Protein AF-A0A7S0MED7-F1 (afdb_monomer_lite)

Secondary structure (DSSP, 8-state):
--PPPPPHHHHHHHHHTT---SHHHHHHHHHHHHHHHHTT-HHHHHHHHHHHHHHHHHHHHH--SHHHHHHHHHHHHHHHHHHHHH-TT-HHHHHHHHHHHHHHHHHSPP-

Sequence (111 aa):
GGGRVLTYGEALQEASAGRIDDPTVLAAFKAEVSDAERLDDGPRRIGAMVNLAALLLDLGNRSPTPDLWNARYNECIRISEDVLAISPDNNEAVSNRDAARRNIGLRAPAG

Foldseek 3Di:
DDDDQDAQVVLVVCVVVVNLPPVSSLVNLVVQLVVCVVVVPVVSNLVSLLVSLVSLLSQLVVDPDPVSNLVSLVSSLVSLVVSCVVVVPPPSSVVSNVSSVVVNVVPDDPD

Structure (mmCIF, N/CA/C/O backbone):
data_AF-A0A7S0MED7-F1
#
_entry.id   AF-A0A7S0MED7-F1
#
loop_
_atom_site.group_PDB
_atom_site.id
_atom_site.type_symbol
_atom_site.label_atom_id
_atom_site.label_alt_id
_atom_site.label_comp_id
_atom_site.label_asym_id
_atom_site.label_entity_id
_atom_site.label_seq_id
_atom_site.pdbx_PDB_ins_code
_atom_site.Cartn_x
_atom_site.Cartn_y
_atom_site.Cartn_z
_atom_site.occupancy
_atom_site.B_iso_or_equiv
_atom_site.auth_seq_id
_atom_site.auth_comp_id
_atom_site.auth_asym_id
_atom_site.auth_atom_id
_atom_site.pdbx_PDB_model_num
ATOM 1 N N . GLY A 1 1 ? 1.683 28.965 3.981 1.00 39.28 1 GLY A N 1
ATOM 2 C CA . GLY A 1 1 ? 2.989 28.310 4.171 1.00 39.28 1 GLY A CA 1
ATOM 3 C C . GLY A 1 1 ? 2.971 27.034 3.372 1.00 39.28 1 GLY A C 1
ATOM 4 O O . GLY A 1 1 ? 2.087 26.227 3.612 1.00 39.28 1 GLY A O 1
ATOM 5 N N . GLY A 1 2 ? 3.834 26.909 2.364 1.00 49.31 2 GLY A N 1
ATOM 6 C CA . GLY A 1 2 ? 3.898 25.700 1.543 1.00 49.31 2 GLY A CA 1
ATOM 7 C C . GLY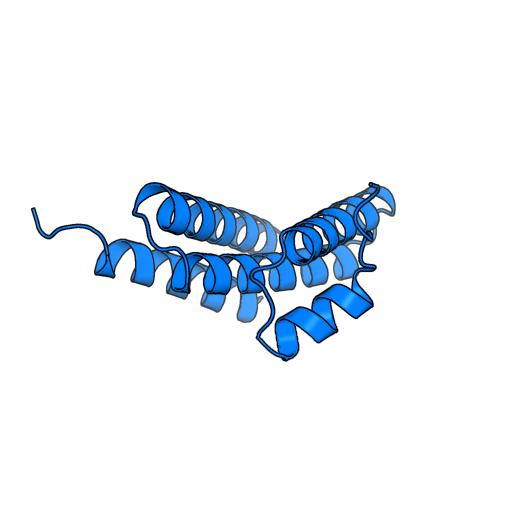 A 1 2 ? 4.479 24.560 2.369 1.00 49.31 2 GLY A C 1
ATOM 8 O O . GLY A 1 2 ? 5.615 24.665 2.823 1.00 49.31 2 GLY A O 1
ATOM 9 N N . GLY A 1 3 ? 3.686 23.518 2.618 1.00 68.56 3 GLY A N 1
ATOM 10 C CA . GLY A 1 3 ? 4.190 22.291 3.227 1.00 68.56 3 GLY A CA 1
ATOM 11 C C . GLY A 1 3 ? 5.260 21.674 2.329 1.00 68.56 3 GLY A C 1
ATOM 12 O O . GLY A 1 3 ? 5.142 21.715 1.104 1.00 68.56 3 GLY A O 1
ATOM 13 N N . ARG A 1 4 ? 6.324 21.142 2.935 1.00 82.88 4 ARG A N 1
ATOM 14 C CA . ARG A 1 4 ? 7.363 20.398 2.219 1.00 82.88 4 ARG A CA 1
ATOM 15 C C . ARG A 1 4 ? 6.712 19.214 1.500 1.00 82.88 4 ARG A C 1
ATOM 17 O O . ARG A 1 4 ? 6.006 18.436 2.128 1.00 82.88 4 ARG A O 1
ATOM 24 N N . VAL A 1 5 ? 6.966 19.076 0.203 1.00 88.12 5 VAL A N 1
ATOM 25 C CA . VAL A 1 5 ? 6.604 17.873 -0.557 1.00 88.12 5 VAL A CA 1
ATOM 26 C C . VAL A 1 5 ? 7.749 16.877 -0.416 1.00 88.12 5 VAL A C 1
ATOM 28 O O . VAL A 1 5 ? 8.899 17.243 -0.658 1.00 88.12 5 VAL A O 1
ATOM 31 N N . LEU A 1 6 ? 7.445 15.650 0.005 1.00 94.38 6 LEU A N 1
ATOM 32 C CA . LEU A 1 6 ? 8.428 14.572 0.078 1.00 94.38 6 LEU A CA 1
ATOM 33 C C . LEU A 1 6 ? 8.607 13.924 -1.294 1.00 94.38 6 LEU A C 1
ATOM 35 O O . LEU A 1 6 ? 7.639 13.688 -2.018 1.00 94.38 6 LEU A O 1
ATOM 39 N N . THR A 1 7 ? 9.847 13.591 -1.626 1.00 96.69 7 THR A N 1
ATOM 40 C CA . THR A 1 7 ? 10.134 12.613 -2.676 1.00 96.69 7 THR A CA 1
ATOM 41 C C . THR A 1 7 ? 9.726 11.213 -2.217 1.00 96.69 7 THR A C 1
ATOM 43 O O . THR A 1 7 ? 9.602 10.944 -1.019 1.00 96.69 7 THR A O 1
ATOM 46 N N . TYR A 1 8 ? 9.568 10.283 -3.161 1.00 97.06 8 TYR A N 1
ATOM 47 C CA . TYR A 1 8 ? 9.241 8.897 -2.822 1.00 97.06 8 TYR A CA 1
ATOM 48 C C . TYR A 1 8 ? 10.295 8.242 -1.912 1.00 97.06 8 TYR A C 1
ATOM 50 O O . TYR A 1 8 ? 9.951 7.571 -0.942 1.00 97.06 8 TYR A O 1
ATOM 58 N N . GLY A 1 9 ? 11.582 8.499 -2.165 1.00 97.38 9 GLY A N 1
ATOM 59 C CA . GLY A 1 9 ? 12.674 7.977 -1.339 1.00 97.38 9 GLY A CA 1
ATOM 60 C C . GLY A 1 9 ? 12.647 8.490 0.105 1.00 97.38 9 GLY A C 1
ATOM 61 O O . GLY A 1 9 ? 12.868 7.717 1.034 1.00 97.38 9 GLY A O 1
ATOM 62 N N . GLU A 1 10 ? 12.329 9.768 0.316 1.00 97.38 10 GLU A N 1
ATOM 63 C CA . GLU A 1 10 ? 12.167 10.324 1.667 1.00 97.38 10 GLU A CA 1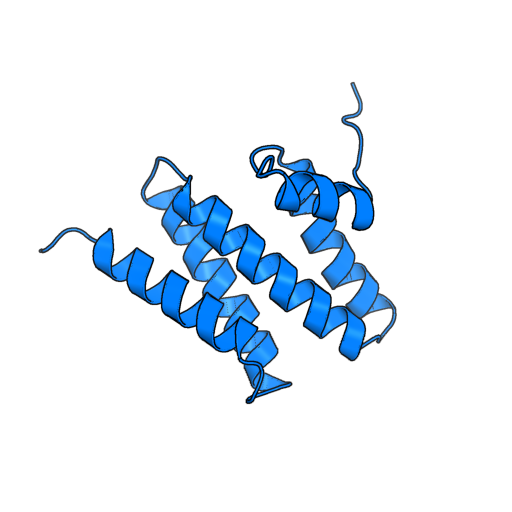
ATOM 64 C C . GLU A 1 10 ? 10.938 9.738 2.363 1.00 97.38 10 GLU A C 1
ATOM 66 O O . GLU A 1 10 ? 11.008 9.358 3.528 1.00 97.38 10 GLU A O 1
ATOM 71 N N . ALA A 1 11 ? 9.828 9.592 1.638 1.00 97.62 11 ALA A N 1
ATOM 72 C CA . ALA A 1 11 ? 8.623 8.977 2.177 1.00 97.62 11 ALA A CA 1
ATOM 73 C C . ALA A 1 11 ? 8.854 7.513 2.595 1.00 97.62 11 ALA A C 1
ATOM 75 O O . ALA A 1 11 ? 8.336 7.089 3.626 1.00 97.62 11 ALA A O 1
ATOM 76 N N . LEU A 1 12 ? 9.666 6.750 1.852 1.00 97.44 12 LEU A N 1
ATOM 77 C CA . LEU A 1 12 ? 10.086 5.400 2.249 1.00 97.44 12 LEU A CA 1
ATOM 78 C C . LEU A 1 12 ? 10.887 5.408 3.558 1.00 97.44 12 LEU A C 1
ATOM 80 O O . LEU A 1 12 ? 10.662 4.555 4.417 1.00 97.44 12 LEU A O 1
ATOM 84 N N . GLN A 1 13 ? 11.794 6.373 3.740 1.00 97.31 13 GLN A N 1
ATOM 85 C CA . GLN A 1 13 ? 12.559 6.506 4.984 1.00 97.31 13 GLN A CA 1
ATOM 86 C C . GLN A 1 13 ? 11.643 6.822 6.169 1.00 97.31 13 GLN A C 1
ATOM 88 O O . GLN A 1 13 ? 11.737 6.163 7.206 1.00 97.31 13 GLN A O 1
ATOM 93 N N . GLU A 1 14 ? 10.720 7.767 6.004 1.00 97.00 14 GLU A N 1
ATOM 94 C CA . GLU A 1 14 ? 9.722 8.105 7.021 1.00 97.00 14 GLU A CA 1
ATOM 95 C C . GLU A 1 14 ? 8.857 6.891 7.383 1.00 97.00 14 GLU A C 1
ATOM 97 O O . GLU A 1 14 ? 8.718 6.554 8.563 1.00 97.00 14 GLU A O 1
ATOM 102 N N . ALA A 1 15 ? 8.366 6.163 6.377 1.00 95.88 15 ALA A N 1
ATOM 103 C CA . ALA A 1 15 ? 7.571 4.959 6.581 1.00 95.88 15 ALA A CA 1
ATOM 104 C C . ALA A 1 15 ? 8.347 3.853 7.310 1.00 95.88 15 ALA A C 1
ATOM 106 O O . ALA A 1 15 ? 7.841 3.301 8.287 1.00 95.88 15 ALA A O 1
ATOM 107 N N . SER A 1 16 ? 9.599 3.588 6.920 1.00 94.69 16 SER A N 1
ATOM 108 C CA . SER A 1 16 ? 10.456 2.592 7.586 1.00 94.69 16 SER A CA 1
ATOM 109 C C . SER A 1 16 ? 10.760 2.935 9.046 1.00 94.69 16 SER A C 1
ATOM 111 O O . SER A 1 16 ? 10.954 2.048 9.874 1.00 94.69 16 SER A O 1
ATOM 113 N N . ALA A 1 17 ? 10.756 4.225 9.382 1.00 95.81 17 ALA A N 1
ATOM 114 C CA . ALA A 1 17 ? 10.930 4.700 10.744 1.00 95.81 17 ALA A CA 1
ATOM 115 C C . ALA A 1 17 ? 9.603 4.781 11.520 1.00 95.81 17 ALA A C 1
ATOM 117 O O . ALA A 1 17 ? 9.563 5.302 12.636 1.00 95.81 17 ALA A O 1
ATOM 118 N N . GLY A 1 18 ? 8.509 4.298 10.927 1.00 94.31 18 GLY A N 1
ATOM 119 C CA . GLY A 1 18 ? 7.178 4.302 11.510 1.00 94.31 18 GLY A CA 1
ATOM 120 C C . GLY A 1 18 ? 6.522 5.682 11.567 1.00 94.31 18 GLY A C 1
ATOM 121 O O . GLY A 1 18 ? 5.509 5.814 12.250 1.00 94.31 18 GLY A O 1
ATOM 122 N N . ARG A 1 19 ? 7.046 6.699 10.876 1.00 95.19 19 ARG A N 1
ATOM 123 C CA . ARG A 1 19 ? 6.517 8.072 10.843 1.00 95.19 19 ARG A CA 1
ATOM 124 C C . ARG A 1 19 ? 5.588 8.266 9.644 1.00 95.19 19 ARG A C 1
ATOM 126 O O . ARG A 1 19 ? 5.875 9.011 8.720 1.00 95.19 19 ARG A O 1
ATOM 133 N N . ILE A 1 20 ? 4.465 7.556 9.655 1.00 95.19 20 ILE A N 1
ATOM 134 C CA . ILE A 1 20 ? 3.511 7.535 8.531 1.00 95.19 20 ILE A CA 1
ATOM 135 C C . ILE A 1 20 ? 2.348 8.519 8.686 1.00 95.19 20 ILE A C 1
ATOM 137 O O . ILE A 1 20 ? 1.568 8.684 7.755 1.00 95.19 20 ILE A O 1
ATOM 141 N N . ASP A 1 21 ? 2.214 9.157 9.849 1.00 92.25 21 ASP A N 1
ATOM 142 C CA . ASP A 1 21 ? 1.063 10.011 10.172 1.00 92.25 21 ASP A CA 1
ATOM 143 C C . ASP A 1 21 ? 1.090 11.360 9.426 1.00 92.25 21 ASP A C 1
ATOM 145 O O . ASP A 1 21 ? 0.070 12.045 9.338 1.00 92.25 21 ASP A O 1
ATOM 149 N N . ASP A 1 22 ? 2.239 11.730 8.848 1.00 92.50 22 ASP A N 1
ATOM 150 C CA . ASP A 1 22 ? 2.350 12.890 7.968 1.00 92.50 22 ASP A CA 1
ATOM 151 C C . ASP A 1 22 ? 1.641 12.604 6.623 1.00 92.50 22 ASP A C 1
ATOM 153 O O . ASP A 1 22 ? 2.032 11.686 5.890 1.00 92.50 22 ASP A O 1
ATOM 157 N N . PRO A 1 23 ? 0.614 13.391 6.239 1.00 92.69 23 PRO A N 1
ATOM 158 C CA . PRO A 1 23 ? -0.117 13.179 4.991 1.00 92.69 23 PRO A CA 1
ATOM 159 C C . PRO A 1 23 ? 0.760 13.286 3.733 1.00 92.69 23 PRO A C 1
ATOM 161 O O . PRO A 1 23 ? 0.389 12.746 2.687 1.00 92.69 23 PRO A O 1
ATOM 164 N N . THR A 1 24 ? 1.920 13.945 3.812 1.00 95.50 24 THR A N 1
ATOM 165 C CA . THR A 1 24 ? 2.873 14.045 2.699 1.00 95.50 24 THR A CA 1
ATOM 166 C C . THR A 1 24 ? 3.528 12.703 2.367 1.00 95.50 24 THR A C 1
ATOM 168 O O . THR A 1 24 ? 3.849 12.473 1.202 1.00 95.50 24 THR A O 1
ATOM 171 N N . VAL A 1 25 ? 3.632 11.776 3.331 1.00 96.94 25 VAL A N 1
ATOM 172 C CA . VAL A 1 25 ? 4.127 10.408 3.099 1.00 96.94 25 VAL A CA 1
ATOM 173 C C . VAL A 1 25 ? 3.162 9.657 2.187 1.00 96.94 25 VAL A C 1
ATOM 175 O O . VAL A 1 25 ? 3.560 9.153 1.138 1.00 96.94 25 VAL A O 1
ATOM 178 N N . LEU A 1 26 ? 1.865 9.651 2.515 1.00 97.00 26 LEU A N 1
ATOM 179 C CA . LEU A 1 26 ? 0.851 9.028 1.658 1.00 97.00 26 LEU A CA 1
ATOM 180 C C . LEU A 1 26 ? 0.795 9.682 0.273 1.00 97.00 26 LEU A C 1
ATOM 182 O O . LEU A 1 26 ? 0.668 8.982 -0.733 1.00 97.00 26 LEU A O 1
ATOM 186 N N . ALA A 1 27 ? 0.889 11.012 0.215 1.00 97.19 27 ALA A N 1
ATOM 187 C CA . ALA A 1 27 ? 0.886 11.741 -1.048 1.00 97.19 27 ALA A CA 1
ATOM 188 C C . ALA A 1 27 ? 2.063 11.330 -1.948 1.00 97.19 27 ALA A C 1
ATOM 190 O O . ALA A 1 27 ? 1.858 11.094 -3.136 1.00 97.19 27 ALA A O 1
ATOM 191 N N . ALA A 1 28 ? 3.264 11.170 -1.386 1.00 98.06 28 ALA A N 1
ATOM 192 C CA . ALA A 1 28 ? 4.447 10.753 -2.130 1.00 98.06 28 ALA A CA 1
ATOM 193 C C . ALA A 1 28 ? 4.325 9.325 -2.692 1.00 98.06 28 ALA A C 1
ATOM 195 O O . ALA A 1 28 ? 4.693 9.091 -3.840 1.00 98.06 28 ALA A O 1
ATOM 196 N N . PHE A 1 29 ? 3.747 8.378 -1.942 1.00 98.44 29 PHE A N 1
ATOM 197 C CA . PHE A 1 29 ? 3.494 7.024 -2.458 1.00 98.44 29 PHE A CA 1
ATOM 198 C C . PHE A 1 29 ? 2.468 7.027 -3.603 1.00 98.44 29 PHE A C 1
ATOM 200 O O . PHE A 1 29 ? 2.648 6.331 -4.599 1.00 98.44 29 PHE A O 1
ATOM 207 N N . LYS A 1 30 ? 1.401 7.833 -3.498 1.00 98.19 30 LYS A N 1
ATOM 208 C CA . LYS A 1 30 ? 0.412 7.984 -4.582 1.00 98.19 30 LYS A CA 1
ATOM 209 C C . LYS A 1 30 ? 1.010 8.649 -5.825 1.00 98.19 30 LYS A C 1
ATOM 211 O O . LYS A 1 30 ? 0.675 8.263 -6.948 1.00 98.19 30 LYS A O 1
ATOM 216 N N . ALA A 1 31 ? 1.895 9.625 -5.628 1.00 97.88 31 ALA A N 1
ATOM 217 C CA . ALA A 1 31 ? 2.614 10.280 -6.713 1.00 97.88 31 ALA A CA 1
ATOM 218 C C . ALA A 1 31 ? 3.528 9.292 -7.447 1.00 97.88 31 ALA A C 1
ATOM 220 O O . ALA A 1 31 ? 3.484 9.241 -8.669 1.00 97.88 31 ALA A O 1
ATOM 221 N N . GLU A 1 32 ? 4.257 8.441 -6.720 1.00 98.25 32 GLU A N 1
ATOM 222 C CA . GLU A 1 32 ? 5.132 7.429 -7.321 1.00 98.25 32 GLU A CA 1
ATOM 223 C C . GLU A 1 32 ? 4.368 6.445 -8.219 1.00 98.25 32 GLU A C 1
ATOM 225 O O . GLU A 1 32 ? 4.805 6.170 -9.335 1.00 98.25 32 GLU A O 1
ATOM 230 N N . VAL A 1 33 ? 3.202 5.952 -7.778 1.00 98.19 33 VAL A N 1
ATOM 231 C CA . VAL A 1 33 ? 2.342 5.096 -8.619 1.00 98.19 33 VAL A CA 1
ATOM 232 C C . VAL A 1 33 ? 1.935 5.826 -9.902 1.00 98.19 33 VAL A C 1
ATOM 234 O O . VAL A 1 33 ? 2.017 5.255 -10.989 1.00 98.19 33 VAL A O 1
ATOM 237 N N . SER A 1 34 ? 1.535 7.094 -9.779 1.00 97.81 34 SER A N 1
ATOM 238 C CA . SER A 1 34 ? 1.103 7.917 -10.917 1.00 97.81 34 SER A CA 1
ATOM 239 C C . SER A 1 34 ? 2.249 8.206 -11.889 1.00 97.81 34 SER A C 1
ATOM 241 O O . SER A 1 34 ? 2.058 8.171 -13.102 1.00 97.81 34 SER A O 1
ATOM 243 N N . ASP A 1 35 ? 3.449 8.477 -11.375 1.00 97.75 35 ASP A N 1
ATOM 244 C CA . ASP A 1 35 ? 4.631 8.717 -12.196 1.00 97.75 35 ASP A CA 1
ATOM 245 C C . ASP A 1 35 ? 5.088 7.451 -12.917 1.00 97.75 35 ASP A C 1
ATOM 247 O O . ASP A 1 35 ? 5.386 7.513 -14.108 1.00 97.75 35 ASP A O 1
ATOM 251 N N . ALA A 1 36 ? 5.101 6.303 -12.237 1.00 97.12 36 ALA A N 1
ATOM 252 C CA . ALA A 1 36 ? 5.425 5.026 -12.863 1.00 97.12 36 ALA A CA 1
ATOM 253 C C . ALA A 1 36 ? 4.419 4.661 -13.969 1.00 97.12 36 ALA A C 1
ATOM 255 O O . ALA A 1 36 ? 4.820 4.199 -15.033 1.00 97.12 36 ALA A O 1
ATOM 256 N N . GLU A 1 37 ? 3.128 4.937 -13.759 1.00 96.38 37 GLU A N 1
ATOM 257 C CA . GLU A 1 37 ? 2.088 4.772 -14.780 1.00 96.38 37 GLU A CA 1
ATOM 258 C C . GLU A 1 37 ? 2.285 5.717 -15.971 1.00 96.38 37 GLU A C 1
ATOM 260 O O . GLU A 1 37 ? 2.253 5.281 -17.118 1.00 96.38 37 GLU A O 1
ATOM 265 N N . ARG A 1 38 ? 2.564 7.000 -15.720 1.00 97.50 38 ARG A N 1
ATOM 266 C CA . ARG A 1 38 ? 2.826 7.992 -16.776 1.00 97.50 38 ARG A CA 1
ATOM 267 C C . ARG A 1 38 ? 4.056 7.641 -17.617 1.00 97.50 38 ARG A C 1
ATOM 269 O O . ARG A 1 38 ? 4.127 8.018 -18.785 1.00 97.50 38 ARG A O 1
ATOM 276 N N . LEU A 1 39 ? 5.042 6.990 -17.007 1.00 96.88 39 LEU A N 1
ATOM 277 C CA . LEU A 1 39 ? 6.267 6.542 -17.663 1.00 96.88 39 LEU A CA 1
ATOM 278 C C . LEU A 1 39 ? 6.126 5.166 -18.334 1.00 96.88 39 LEU A C 1
ATOM 280 O O . LEU A 1 39 ? 7.093 4.721 -18.946 1.00 96.88 39 LEU A O 1
ATOM 284 N N . ASP A 1 40 ? 4.958 4.520 -18.232 1.00 96.38 40 ASP A N 1
ATOM 285 C CA . ASP A 1 40 ? 4.702 3.151 -18.705 1.00 96.38 40 ASP A CA 1
ATOM 286 C C . ASP A 1 40 ? 5.709 2.121 -18.149 1.00 96.38 40 ASP A C 1
ATOM 288 O O . ASP A 1 40 ? 6.100 1.151 -18.796 1.00 96.38 40 ASP A O 1
ATOM 292 N N . ASP A 1 41 ? 6.161 2.341 -16.910 1.00 97.25 41 ASP A N 1
ATOM 293 C CA . ASP A 1 41 ? 7.113 1.473 -16.220 1.00 97.25 41 ASP A CA 1
ATOM 294 C C . ASP A 1 41 ? 6.354 0.467 -15.346 1.00 97.25 41 ASP A C 1
ATOM 296 O O . ASP A 1 41 ? 6.107 0.684 -14.155 1.00 97.25 41 ASP A O 1
ATOM 300 N N . GLY A 1 42 ? 5.939 -0.640 -15.968 1.00 96.44 42 GLY A N 1
ATOM 301 C CA . GLY A 1 42 ? 5.150 -1.697 -15.331 1.00 96.44 42 GLY A CA 1
ATOM 302 C C . GLY A 1 42 ? 5.767 -2.247 -14.035 1.00 96.44 42 GLY A C 1
ATOM 303 O O . GLY A 1 42 ? 5.097 -2.217 -13.000 1.00 96.44 42 GLY A O 1
ATOM 304 N N . PRO A 1 43 ? 7.029 -2.723 -14.038 1.00 97.31 43 PRO A N 1
ATOM 305 C CA . PRO A 1 43 ? 7.681 -3.232 -12.832 1.00 97.31 43 PRO A CA 1
ATOM 306 C C . PRO A 1 43 ? 7.763 -2.196 -11.708 1.00 97.31 43 PRO A C 1
ATOM 308 O O . PRO A 1 43 ? 7.455 -2.513 -10.555 1.00 97.31 43 PRO A O 1
ATOM 311 N N . ARG A 1 44 ? 8.115 -0.945 -12.032 1.00 97.75 44 ARG A N 1
ATOM 312 C CA . ARG A 1 44 ? 8.153 0.142 -11.047 1.00 97.75 44 ARG A CA 1
ATOM 313 C C . ARG A 1 44 ? 6.770 0.430 -10.478 1.00 97.75 44 ARG A C 1
ATOM 315 O O . ARG A 1 44 ? 6.629 0.578 -9.265 1.00 97.75 44 ARG A O 1
ATOM 322 N N . ARG A 1 45 ? 5.743 0.458 -11.331 1.00 98.06 45 ARG A N 1
ATOM 323 C CA . ARG A 1 45 ? 4.351 0.679 -10.925 1.00 98.06 45 ARG A CA 1
ATOM 324 C C . ARG A 1 45 ? 3.872 -0.417 -9.981 1.00 98.06 45 ARG A C 1
ATOM 326 O O . ARG A 1 45 ? 3.305 -0.097 -8.942 1.00 98.06 45 ARG A O 1
ATOM 333 N N . ILE A 1 46 ? 4.153 -1.685 -10.287 1.00 98.38 46 ILE A N 1
ATOM 334 C CA . ILE A 1 46 ? 3.814 -2.818 -9.413 1.00 98.38 46 ILE A CA 1
ATOM 335 C C . ILE A 1 46 ? 4.473 -2.650 -8.039 1.00 98.38 46 ILE A C 1
ATOM 337 O O . ILE A 1 46 ? 3.782 -2.719 -7.024 1.00 98.38 46 ILE A O 1
ATOM 341 N N . GLY A 1 47 ? 5.778 -2.361 -7.990 1.00 98.38 47 GLY A N 1
ATOM 342 C CA . GLY A 1 47 ? 6.485 -2.132 -6.725 1.00 98.38 47 GLY A CA 1
ATOM 343 C C . GLY A 1 47 ? 5.911 -0.956 -5.925 1.00 98.38 47 GLY A C 1
ATOM 344 O O . GLY A 1 47 ? 5.662 -1.073 -4.724 1.00 98.38 47 GLY A O 1
ATOM 345 N N . ALA A 1 48 ? 5.618 0.162 -6.592 1.00 98.44 48 ALA A N 1
ATOM 346 C CA . ALA A 1 48 ? 5.008 1.334 -5.969 1.00 98.44 48 ALA A CA 1
ATOM 347 C C 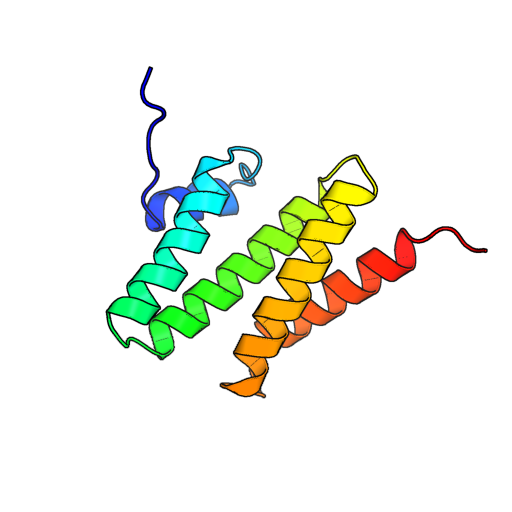. ALA A 1 48 ? 3.610 1.035 -5.402 1.00 98.44 48 ALA A C 1
ATOM 349 O O . ALA A 1 48 ? 3.2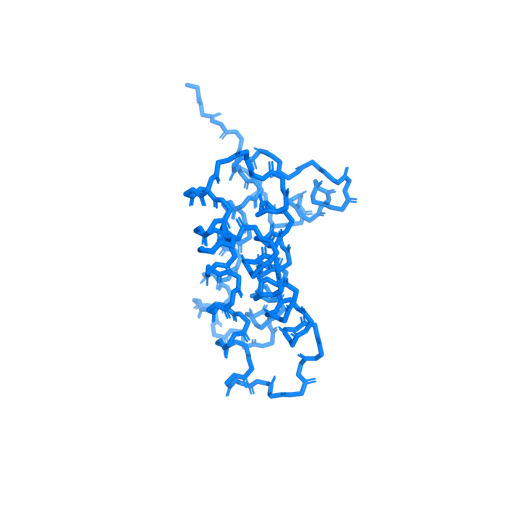82 1.474 -4.299 1.00 98.44 48 ALA A O 1
ATOM 350 N N . MET A 1 49 ? 2.799 0.255 -6.123 1.00 98.75 49 MET A N 1
ATOM 351 C CA . MET A 1 49 ? 1.467 -0.162 -5.682 1.00 98.75 49 MET A CA 1
ATOM 352 C C . MET A 1 49 ? 1.530 -1.090 -4.466 1.00 98.75 49 MET A C 1
ATOM 354 O O . MET A 1 49 ? 0.775 -0.882 -3.517 1.00 98.75 49 MET A O 1
ATOM 358 N N . VAL A 1 50 ? 2.450 -2.060 -4.447 1.00 98.69 50 VAL A N 1
ATOM 359 C CA . VAL A 1 50 ? 2.670 -2.937 -3.282 1.00 98.69 50 VAL A CA 1
ATOM 360 C C . VAL A 1 50 ? 3.059 -2.115 -2.052 1.00 98.69 50 VAL A C 1
ATOM 362 O O . VAL A 1 50 ? 2.450 -2.259 -0.990 1.00 98.69 50 VAL A O 1
ATOM 365 N N . ASN A 1 51 ? 3.999 -1.185 -2.214 1.00 98.56 51 ASN A N 1
ATOM 366 C CA . ASN A 1 51 ? 4.436 -0.293 -1.143 1.00 98.56 51 ASN A CA 1
ATOM 367 C C . ASN A 1 51 ? 3.299 0.623 -0.652 1.00 98.56 51 ASN A C 1
ATOM 369 O O . ASN A 1 51 ? 3.141 0.830 0.552 1.00 98.56 51 ASN A O 1
ATOM 373 N N . LEU A 1 52 ? 2.464 1.145 -1.558 1.00 98.81 52 LEU A N 1
ATOM 374 C CA . LEU A 1 52 ? 1.289 1.944 -1.196 1.00 98.81 52 LEU A CA 1
ATOM 375 C C . LEU A 1 52 ? 0.249 1.110 -0.436 1.00 98.81 52 LEU A C 1
ATOM 377 O O . LEU A 1 52 ? -0.309 1.592 0.549 1.00 98.81 52 LEU A O 1
ATOM 381 N N . ALA A 1 53 ? 0.008 -0.137 -0.847 1.00 98.81 53 ALA A N 1
ATOM 382 C CA . ALA A 1 53 ? -0.892 -1.041 -0.141 1.00 98.81 53 ALA A CA 1
ATOM 383 C C . ALA A 1 53 ? -0.406 -1.325 1.290 1.00 98.81 53 ALA A C 1
ATOM 385 O O . ALA A 1 53 ? -1.210 -1.253 2.222 1.00 98.81 53 ALA A O 1
ATOM 386 N N . ALA A 1 54 ? 0.894 -1.566 1.483 1.00 98.69 54 ALA A N 1
ATOM 387 C CA . ALA A 1 54 ? 1.486 -1.750 2.808 1.00 98.69 54 ALA A CA 1
ATOM 388 C C . ALA A 1 54 ? 1.328 -0.494 3.689 1.00 98.69 54 ALA A C 1
ATOM 390 O O . ALA A 1 54 ? 0.863 -0.579 4.825 1.00 98.69 54 ALA A O 1
ATOM 391 N N . LEU A 1 55 ? 1.606 0.695 3.141 1.00 98.62 55 LEU A N 1
ATOM 392 C CA . LEU A 1 55 ? 1.418 1.961 3.857 1.00 98.62 55 LEU A CA 1
ATOM 393 C C . LEU A 1 55 ? -0.048 2.184 4.268 1.00 98.62 55 LEU A C 1
ATOM 395 O O . LEU A 1 55 ? -0.334 2.649 5.372 1.00 98.62 55 LEU A O 1
ATOM 399 N N . LEU A 1 56 ? -0.997 1.864 3.385 1.00 98.62 56 LEU A N 1
ATOM 400 C CA . LEU A 1 56 ? -2.428 1.971 3.673 1.00 98.62 56 LEU A CA 1
ATOM 401 C C . LEU A 1 56 ? -2.868 0.993 4.763 1.00 98.62 56 LEU A C 1
ATOM 403 O O . LEU A 1 56 ? -3.674 1.372 5.613 1.00 98.62 56 LEU A O 1
ATOM 407 N N . LEU A 1 57 ? -2.326 -0.227 4.773 1.00 98.50 57 LEU A N 1
ATOM 408 C CA . LEU A 1 57 ? -2.560 -1.195 5.841 1.00 98.50 57 LEU A CA 1
ATOM 409 C C . LEU A 1 57 ? -2.106 -0.630 7.195 1.00 98.50 57 LEU A C 1
ATOM 411 O O . LEU A 1 57 ? -2.886 -0.631 8.150 1.00 98.50 57 LEU A O 1
ATOM 415 N N . ASP A 1 58 ? -0.899 -0.069 7.268 1.00 98.06 58 ASP A N 1
ATOM 416 C CA . ASP A 1 58 ? -0.375 0.525 8.501 1.00 98.06 58 ASP A CA 1
ATOM 417 C C . ASP A 1 58 ? -1.168 1.757 8.951 1.00 98.06 58 ASP A C 1
ATOM 419 O O . ASP A 1 58 ? -1.478 1.910 10.136 1.00 98.06 58 ASP A O 1
ATOM 423 N N . LEU A 1 59 ? -1.572 2.615 8.014 1.00 97.75 59 LEU A N 1
ATOM 424 C CA . LEU A 1 59 ? -2.434 3.759 8.311 1.00 97.75 59 LEU A CA 1
ATOM 425 C C . LEU A 1 59 ? -3.815 3.314 8.802 1.00 97.75 59 LEU A C 1
ATOM 427 O O . LEU A 1 59 ? -4.370 3.930 9.713 1.00 97.75 59 LEU A O 1
ATOM 431 N N . GLY A 1 60 ? -4.362 2.230 8.252 1.00 97.12 60 GLY A N 1
ATOM 432 C CA . GLY A 1 60 ? -5.584 1.607 8.754 1.00 97.12 60 GLY A CA 1
ATOM 433 C C . GLY A 1 60 ? -5.415 1.071 10.177 1.00 97.12 60 GLY A C 1
ATOM 434 O O . GLY A 1 60 ? -6.279 1.300 11.024 1.00 97.12 60 GLY A O 1
ATOM 435 N N . ASN A 1 61 ? -4.272 0.447 10.483 1.00 96.31 61 ASN A N 1
ATOM 436 C CA . ASN A 1 61 ? -3.973 -0.071 11.821 1.00 96.31 61 ASN A CA 1
ATOM 437 C C . ASN A 1 61 ? -3.987 1.032 12.888 1.00 96.31 61 ASN A C 1
ATOM 439 O O . ASN A 1 61 ? -4.485 0.803 13.995 1.00 96.31 61 ASN A O 1
ATOM 443 N N . ARG A 1 62 ? -3.489 2.223 12.535 1.00 95.56 62 ARG A N 1
ATOM 444 C CA . ARG A 1 62 ? -3.383 3.397 13.419 1.00 95.56 62 ARG A CA 1
ATOM 445 C C . ARG A 1 62 ? -4.610 4.304 13.419 1.00 95.56 62 ARG A C 1
ATOM 447 O O . ARG A 1 62 ? -4.726 5.178 14.274 1.00 95.56 62 ARG A O 1
ATOM 454 N N . SER A 1 63 ? -5.518 4.122 12.466 1.00 95.12 63 SER A N 1
ATOM 455 C CA . SER A 1 63 ? -6.675 4.998 12.307 1.00 95.12 63 SER A CA 1
ATOM 456 C C . SER A 1 63 ? -7.650 4.856 13.491 1.00 95.12 63 SER A C 1
ATOM 458 O O . SER A 1 63 ? -8.053 3.734 13.821 1.00 95.12 63 SER A O 1
ATOM 460 N N . PRO A 1 64 ? -8.057 5.973 14.127 1.00 92.31 64 PRO A N 1
ATOM 461 C CA . PRO A 1 64 ? -8.817 5.940 15.377 1.00 92.31 64 PRO A CA 1
ATOM 462 C C . PRO A 1 64 ? -10.314 5.680 15.185 1.00 92.31 64 PRO A C 1
ATOM 464 O O . PRO A 1 64 ? -10.983 5.259 16.125 1.00 92.31 64 PRO A O 1
ATOM 467 N N . THR A 1 65 ? -10.860 5.933 13.991 1.00 93.44 65 THR A N 1
ATOM 468 C CA . THR A 1 65 ? -12.303 5.838 13.732 1.00 93.44 65 THR A CA 1
ATOM 469 C C . THR A 1 65 ? -12.634 4.755 12.706 1.00 93.44 65 THR A C 1
ATOM 471 O O . THR A 1 65 ? -11.841 4.541 11.783 1.00 93.44 65 THR A O 1
ATOM 474 N N . PRO A 1 66 ? -13.817 4.114 12.828 1.00 93.75 66 PRO A N 1
ATOM 475 C CA . PRO A 1 66 ? -14.364 3.195 11.832 1.00 93.75 66 PRO A CA 1
ATOM 476 C C . PRO A 1 66 ? -14.242 3.668 10.396 1.00 93.75 66 PRO A C 1
ATOM 478 O O . PRO A 1 66 ? -13.751 2.921 9.555 1.00 93.75 66 PRO A O 1
ATOM 481 N N . ASP A 1 67 ? -14.618 4.912 10.126 1.00 94.88 67 ASP A N 1
ATOM 482 C CA . ASP A 1 67 ? -14.615 5.450 8.768 1.00 94.88 67 ASP A CA 1
ATOM 483 C C . ASP A 1 67 ? -13.200 5.524 8.185 1.00 94.88 67 ASP A C 1
ATOM 485 O O . ASP A 1 67 ? -12.977 5.153 7.032 1.00 94.88 67 ASP A O 1
ATOM 489 N N . LEU A 1 68 ? -12.221 5.943 8.995 1.00 94.81 68 LEU A N 1
ATOM 490 C CA . LEU A 1 68 ? -10.837 6.072 8.552 1.00 94.81 68 LEU A CA 1
ATOM 491 C C . LEU A 1 68 ? -10.196 4.707 8.315 1.00 94.81 68 LEU A C 1
ATOM 493 O O . LEU A 1 68 ? -9.660 4.480 7.228 1.00 94.81 68 LEU A O 1
ATOM 497 N N . TRP A 1 69 ? -10.260 3.782 9.283 1.00 96.00 69 TRP A N 1
ATOM 498 C CA . TRP A 1 69 ? -9.625 2.477 9.083 1.00 96.00 69 TRP A CA 1
ATOM 499 C C . TRP A 1 69 ? -10.326 1.668 7.986 1.00 96.00 69 TRP A C 1
ATOM 501 O O . TRP A 1 69 ? -9.634 1.030 7.195 1.00 96.00 69 TRP A O 1
ATOM 511 N N . ASN A 1 70 ? -11.657 1.753 7.847 1.00 96.50 70 ASN A N 1
ATOM 512 C CA . ASN A 1 70 ? -12.367 1.105 6.739 1.00 96.50 70 ASN A CA 1
ATOM 513 C C . ASN A 1 70 ? -11.924 1.657 5.386 1.00 96.50 70 ASN A C 1
ATOM 515 O O . ASN A 1 70 ? -11.662 0.879 4.471 1.00 96.50 70 ASN A O 1
ATOM 519 N N . ALA A 1 71 ? -11.823 2.980 5.242 1.00 97.25 71 ALA A N 1
ATOM 520 C CA . ALA A 1 71 ? -11.385 3.584 3.989 1.00 97.25 71 ALA A CA 1
ATOM 521 C C . ALA A 1 71 ? -9.977 3.109 3.600 1.00 97.25 71 ALA A C 1
ATOM 523 O O . ALA A 1 71 ? -9.754 2.717 2.455 1.00 97.25 71 ALA A O 1
ATOM 524 N N . ARG A 1 72 ? -9.039 3.073 4.556 1.00 97.94 72 ARG A N 1
ATOM 525 C CA . ARG A 1 72 ? -7.656 2.649 4.287 1.00 97.94 72 ARG A CA 1
ATOM 526 C C . ARG A 1 72 ? -7.536 1.165 3.964 1.00 97.94 72 ARG A C 1
ATOM 528 O O . ARG A 1 72 ? -6.844 0.822 3.010 1.00 97.94 72 ARG A O 1
ATOM 535 N N . TYR A 1 73 ? -8.229 0.292 4.694 1.00 98.44 73 TYR A N 1
ATOM 536 C CA . TYR A 1 73 ? -8.207 -1.138 4.385 1.00 98.44 73 TYR A CA 1
ATOM 537 C C . TYR A 1 73 ? -8.872 -1.448 3.045 1.00 98.44 73 TYR A C 1
ATOM 539 O O . TYR A 1 73 ? -8.329 -2.242 2.285 1.00 98.44 73 TYR A O 1
ATOM 547 N N . ASN A 1 74 ? -9.991 -0.803 2.706 1.00 98.44 74 ASN A N 1
ATOM 548 C CA . ASN A 1 74 ? -10.619 -1.002 1.398 1.00 98.44 74 ASN A CA 1
ATOM 549 C C . ASN A 1 74 ? -9.725 -0.504 0.251 1.00 98.44 74 ASN A C 1
ATOM 551 O O . ASN A 1 74 ? -9.61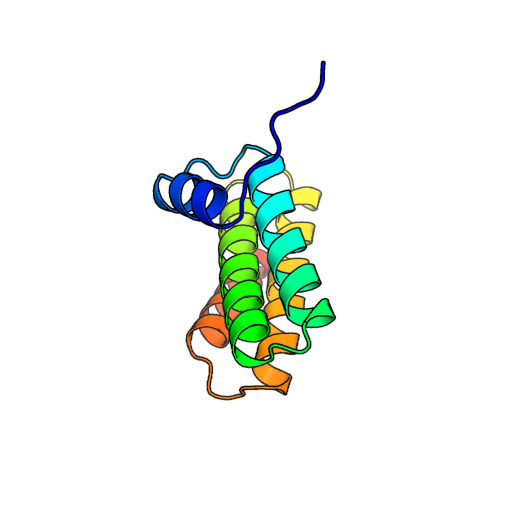2 -1.177 -0.771 1.00 98.44 74 ASN A O 1
ATOM 555 N N . GLU A 1 75 ? -9.039 0.631 0.423 1.00 98.62 75 GLU A N 1
ATOM 556 C CA . GLU A 1 75 ? -8.069 1.113 -0.567 1.00 98.62 75 GLU A CA 1
ATOM 557 C C . GLU A 1 75 ? -6.870 0.152 -0.702 1.00 98.62 75 GLU A C 1
ATOM 559 O O . GLU A 1 75 ? -6.467 -0.161 -1.822 1.00 98.62 75 GLU A O 1
ATOM 564 N N . CYS A 1 76 ? -6.356 -0.379 0.414 1.00 98.81 76 CYS A N 1
ATOM 565 C CA . CYS A 1 76 ? -5.311 -1.410 0.441 1.00 98.81 76 CYS A CA 1
ATOM 566 C C . CYS A 1 76 ? -5.731 -2.679 -0.323 1.00 98.81 76 CYS A C 1
ATOM 568 O O . CYS A 1 76 ? -4.968 -3.176 -1.154 1.00 98.81 76 CYS A O 1
ATOM 570 N N . ILE A 1 77 ? -6.950 -3.177 -0.081 1.00 98.81 77 ILE A N 1
ATOM 571 C CA . ILE A 1 77 ? -7.507 -4.360 -0.755 1.00 98.81 77 ILE A CA 1
ATOM 572 C C . ILE A 1 77 ? -7.577 -4.126 -2.259 1.00 98.81 77 ILE A C 1
ATOM 574 O O . ILE A 1 77 ? -7.037 -4.932 -3.009 1.00 98.81 77 ILE A O 1
ATOM 578 N N . ARG A 1 78 ? -8.173 -3.008 -2.691 1.00 98.81 78 ARG A N 1
ATOM 579 C CA . ARG A 1 78 ? -8.319 -2.684 -4.114 1.00 98.81 78 ARG A CA 1
ATOM 580 C C . ARG A 1 78 ? -6.964 -2.632 -4.822 1.00 98.81 78 ARG A C 1
ATOM 582 O O . ARG A 1 78 ? -6.795 -3.259 -5.855 1.00 98.81 78 ARG A O 1
ATOM 589 N N . ILE A 1 79 ? -5.986 -1.924 -4.253 1.00 98.69 79 ILE A N 1
ATOM 590 C CA . ILE A 1 79 ? -4.648 -1.814 -4.857 1.00 98.69 79 ILE A CA 1
ATOM 591 C C . ILE A 1 79 ? -3.957 -3.178 -4.910 1.00 98.69 79 ILE A C 1
ATOM 593 O O . ILE A 1 79 ? -3.318 -3.507 -5.905 1.00 98.69 79 ILE A O 1
ATOM 597 N N . SER A 1 80 ? -4.095 -3.982 -3.856 1.00 98.81 80 SER A N 1
ATOM 598 C CA . SER A 1 80 ? -3.531 -5.331 -3.834 1.00 98.81 80 SER A CA 1
ATOM 599 C C . SER A 1 80 ? -4.178 -6.226 -4.894 1.00 98.81 80 SER A C 1
ATOM 601 O O . SER A 1 80 ? -3.487 -6.990 -5.555 1.00 98.81 80 SER A O 1
ATOM 603 N N . GLU A 1 81 ? -5.491 -6.118 -5.097 1.00 98.75 81 GLU A N 1
ATOM 604 C CA . GLU A 1 81 ? -6.207 -6.824 -6.164 1.00 98.75 81 GLU A CA 1
ATOM 605 C C . GLU A 1 81 ? -5.765 -6.359 -7.558 1.00 98.75 81 GLU A C 1
ATOM 607 O O . GLU A 1 81 ? -5.532 -7.206 -8.419 1.00 98.75 81 GLU A O 1
ATOM 612 N N . ASP A 1 82 ? -5.550 -5.056 -7.758 1.00 98.50 82 ASP A N 1
ATOM 613 C CA . ASP A 1 82 ? -5.012 -4.514 -9.011 1.00 98.50 82 ASP A CA 1
ATOM 614 C C . ASP A 1 82 ? -3.599 -5.064 -9.302 1.00 98.50 82 ASP A C 1
ATOM 616 O O . ASP A 1 82 ? -3.299 -5.435 -10.438 1.00 98.50 82 ASP A O 1
ATOM 620 N N . VAL A 1 83 ? -2.734 -5.182 -8.283 1.00 98.62 83 VAL A N 1
ATOM 621 C CA . VAL A 1 83 ? -1.414 -5.827 -8.426 1.00 98.62 83 VAL A CA 1
ATOM 622 C C . VAL A 1 83 ? -1.565 -7.299 -8.803 1.00 98.62 83 VAL A C 1
ATOM 624 O O . VAL A 1 83 ? -0.899 -7.761 -9.726 1.00 98.62 83 VAL A O 1
ATOM 627 N N . LEU A 1 84 ? -2.445 -8.037 -8.124 1.00 98.56 84 LEU A N 1
ATOM 628 C CA . LEU A 1 84 ? -2.642 -9.473 -8.350 1.00 98.56 84 LEU A CA 1
ATOM 629 C C . LEU A 1 84 ? -3.285 -9.791 -9.705 1.00 98.56 84 LEU A C 1
ATOM 631 O O . LEU A 1 84 ? -3.077 -10.880 -10.233 1.00 98.56 84 LEU A O 1
ATOM 635 N N . ALA A 1 85 ? -4.027 -8.854 -10.294 1.00 98.25 85 ALA A N 1
ATOM 636 C CA . ALA A 1 85 ? -4.518 -8.986 -11.662 1.00 98.25 85 ALA A CA 1
ATOM 637 C C . ALA A 1 85 ? -3.374 -8.989 -12.697 1.00 98.25 85 ALA A C 1
ATOM 639 O O . ALA A 1 85 ? -3.523 -9.570 -13.770 1.00 98.25 85 ALA A O 1
ATOM 640 N N . ILE A 1 86 ? -2.238 -8.359 -12.373 1.00 97.00 86 ILE A N 1
ATOM 641 C CA . ILE A 1 86 ? -1.060 -8.242 -13.245 1.00 97.00 86 ILE A CA 1
ATOM 642 C C . ILE A 1 86 ? 0.005 -9.292 -12.884 1.00 97.00 86 ILE A C 1
ATOM 644 O O . ILE A 1 86 ? 0.590 -9.909 -13.770 1.00 97.00 86 ILE A O 1
ATOM 648 N N . SER A 1 87 ? 0.247 -9.508 -11.588 1.00 97.12 87 SER A N 1
ATOM 649 C CA . SER A 1 87 ? 1.216 -10.459 -11.024 1.00 97.12 87 SER A CA 1
ATOM 650 C C . SER A 1 87 ? 0.518 -11.328 -9.967 1.00 97.12 87 SER A C 1
ATOM 652 O O . SER A 1 87 ? 0.562 -11.009 -8.775 1.00 97.12 87 SER A O 1
ATOM 654 N N . PRO A 1 88 ? -0.154 -12.419 -10.379 1.00 97.62 88 PRO A N 1
ATOM 655 C CA . PRO A 1 88 ? -0.975 -13.246 -9.485 1.00 97.62 88 PRO A CA 1
ATOM 656 C C . PRO A 1 88 ? -0.209 -13.932 -8.347 1.00 97.62 88 PRO A C 1
ATOM 658 O O . PRO A 1 88 ? -0.805 -14.343 -7.354 1.00 97.62 88 PRO A O 1
ATOM 661 N N . ASP A 1 89 ? 1.103 -14.074 -8.498 1.00 96.94 89 ASP A N 1
ATOM 662 C CA . ASP A 1 89 ? 2.044 -14.704 -7.574 1.00 96.94 89 ASP A CA 1
ATOM 663 C C . ASP A 1 89 ? 2.734 -13.708 -6.626 1.00 96.94 89 ASP A C 1
ATOM 665 O O . ASP A 1 89 ? 3.628 -14.085 -5.863 1.00 96.94 89 ASP A O 1
ATOM 669 N N . ASN A 1 90 ? 2.321 -12.436 -6.635 1.00 98.38 90 ASN A N 1
ATOM 670 C CA . ASN A 1 90 ? 2.888 -11.424 -5.756 1.00 98.38 90 ASN A CA 1
ATOM 671 C C . ASN A 1 90 ? 2.476 -11.668 -4.290 1.00 98.38 90 ASN A C 1
ATOM 673 O O . ASN A 1 90 ? 1.412 -11.244 -3.830 1.00 98.38 90 ASN A O 1
ATOM 677 N N . ASN A 1 91 ? 3.350 -12.351 -3.546 1.00 98.44 91 ASN A N 1
ATOM 678 C CA . ASN A 1 91 ? 3.119 -12.734 -2.150 1.00 98.44 91 ASN 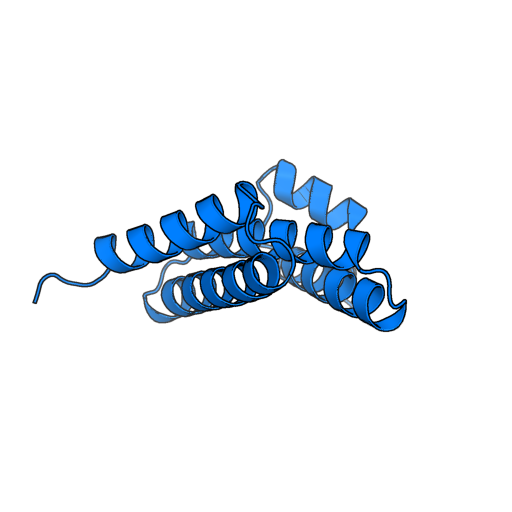A CA 1
ATOM 679 C C . ASN A 1 91 ? 2.853 -11.535 -1.227 1.00 98.44 91 ASN A C 1
ATOM 681 O O . ASN A 1 91 ? 2.060 -11.641 -0.291 1.00 98.44 91 ASN A O 1
ATOM 685 N N . GLU A 1 92 ? 3.492 -10.394 -1.484 1.00 98.44 92 GLU A N 1
ATOM 686 C CA . GLU A 1 92 ? 3.310 -9.180 -0.686 1.00 98.44 92 GLU A CA 1
ATOM 687 C C . GLU A 1 92 ? 1.904 -8.602 -0.878 1.00 98.44 92 GLU A C 1
ATOM 689 O O . GLU A 1 92 ? 1.228 -8.287 0.102 1.00 98.44 92 GLU A O 1
ATOM 694 N N . ALA A 1 93 ? 1.412 -8.549 -2.118 1.00 98.62 93 ALA A N 1
ATOM 695 C CA . ALA A 1 93 ? 0.047 -8.124 -2.414 1.00 98.62 93 ALA A CA 1
ATOM 696 C C . ALA A 1 93 ? -0.999 -9.076 -1.807 1.00 98.62 93 ALA A C 1
ATOM 698 O O . ALA A 1 93 ? -1.982 -8.612 -1.225 1.00 98.62 93 ALA A O 1
ATOM 699 N N . VAL A 1 94 ? -0.778 -10.398 -1.865 1.00 98.75 94 VAL A N 1
ATOM 700 C CA . VAL A 1 94 ? -1.640 -11.377 -1.172 1.00 98.75 94 VAL A CA 1
ATOM 701 C C . VAL A 1 94 ? -1.679 -11.091 0.330 1.00 98.75 94 VAL A C 1
ATOM 703 O O . VAL A 1 94 ? -2.762 -10.965 0.904 1.00 98.75 94 VAL A O 1
ATOM 706 N N . SER A 1 95 ? -0.509 -10.935 0.954 1.00 98.69 95 SER A N 1
ATOM 707 C CA . SER A 1 95 ? -0.382 -10.683 2.391 1.00 98.69 95 SER A CA 1
ATOM 708 C C . SER A 1 95 ? -1.092 -9.393 2.815 1.00 98.69 95 SER A C 1
ATOM 710 O O . SER A 1 95 ? -1.891 -9.407 3.754 1.00 98.69 95 SER A O 1
ATOM 712 N N . ASN A 1 96 ? -0.881 -8.294 2.083 1.00 98.69 96 ASN A N 1
ATOM 713 C CA . ASN A 1 96 ? -1.506 -6.999 2.365 1.00 98.69 96 ASN A CA 1
ATOM 714 C C . ASN A 1 96 ? -3.036 -7.069 2.269 1.00 98.69 96 ASN A C 1
ATOM 716 O O . ASN A 1 96 ? -3.738 -6.636 3.188 1.00 98.69 96 ASN A O 1
ATOM 720 N N . ARG A 1 97 ? -3.561 -7.671 1.193 1.00 98.69 97 ARG A N 1
ATOM 721 C CA . ARG A 1 97 ? -5.003 -7.870 0.994 1.00 98.69 97 ARG A CA 1
ATOM 722 C C . ARG A 1 97 ? -5.619 -8.670 2.137 1.00 98.69 97 ARG A C 1
ATOM 724 O O . ARG A 1 97 ? -6.650 -8.278 2.688 1.00 98.69 97 ARG A O 1
ATOM 731 N N . ASP A 1 98 ? -5.010 -9.799 2.479 1.00 98.50 98 ASP A N 1
ATOM 732 C CA . ASP A 1 98 ? -5.565 -10.724 3.463 1.00 98.50 98 ASP A CA 1
ATOM 733 C C . ASP A 1 98 ? -5.485 -10.138 4.880 1.00 98.50 98 ASP A C 1
ATOM 735 O O . ASP A 1 98 ? -6.444 -10.257 5.650 1.00 98.50 98 ASP A O 1
ATOM 739 N N . ALA A 1 99 ? -4.409 -9.413 5.203 1.00 98.56 99 ALA A N 1
ATOM 740 C CA . ALA A 1 99 ? -4.289 -8.661 6.448 1.00 98.56 99 ALA A CA 1
ATOM 741 C C . ALA A 1 99 ? -5.364 -7.567 6.562 1.00 98.56 99 ALA A C 1
ATOM 743 O O . ALA A 1 99 ? -6.038 -7.475 7.590 1.00 98.56 99 ALA A O 1
ATOM 744 N N . ALA A 1 100 ? -5.589 -6.787 5.502 1.00 98.31 100 ALA A N 1
ATOM 745 C CA . ALA A 1 100 ? -6.626 -5.759 5.479 1.00 98.31 100 ALA A CA 1
ATOM 746 C C . ALA A 1 100 ? -8.034 -6.357 5.661 1.00 98.31 100 ALA A C 1
ATOM 748 O O . ALA A 1 100 ? -8.801 -5.885 6.504 1.00 98.31 100 ALA A O 1
ATOM 749 N N . ARG A 1 101 ? -8.361 -7.445 4.947 1.00 98.06 101 ARG A N 1
ATOM 750 C CA . ARG A 1 101 ? -9.645 -8.164 5.087 1.00 98.06 101 ARG A CA 1
ATOM 751 C C . ARG A 1 101 ? -9.847 -8.699 6.503 1.00 98.06 101 ARG A C 1
ATOM 753 O O . ARG A 1 101 ? -10.918 -8.522 7.085 1.00 98.06 101 ARG A O 1
ATOM 760 N N . ARG A 1 102 ? -8.811 -9.313 7.081 1.00 97.38 102 ARG A N 1
ATOM 761 C CA . ARG A 1 102 ? -8.836 -9.792 8.467 1.00 97.38 102 ARG A CA 1
ATOM 762 C C . ARG A 1 102 ? -9.084 -8.645 9.444 1.00 97.38 102 ARG A C 1
ATOM 764 O O . ARG A 1 102 ? -9.904 -8.792 10.345 1.00 97.38 102 ARG A O 1
ATOM 771 N N . ASN A 1 103 ? -8.413 -7.510 9.265 1.00 96.56 103 ASN A N 1
ATOM 772 C CA . ASN A 1 103 ? -8.545 -6.365 10.161 1.00 96.56 103 ASN A CA 1
ATOM 773 C C . ASN A 1 103 ? -9.929 -5.714 10.095 1.00 96.56 103 ASN A C 1
ATOM 775 O O . ASN A 1 103 ? -10.436 -5.305 11.138 1.00 96.56 103 ASN A O 1
ATOM 779 N N . ILE A 1 104 ? -10.564 -5.671 8.919 1.00 95.06 104 ILE A N 1
ATOM 780 C CA . ILE A 1 104 ? -11.978 -5.285 8.805 1.00 95.06 104 ILE A CA 1
ATOM 781 C C . ILE A 1 104 ? -12.847 -6.247 9.623 1.00 95.06 104 ILE A C 1
ATOM 783 O O . ILE A 1 104 ? -13.628 -5.800 10.459 1.00 95.06 104 ILE A O 1
ATOM 787 N N . GLY A 1 105 ? -12.676 -7.562 9.442 1.00 93.88 105 GLY A N 1
ATOM 788 C CA . GLY A 1 105 ? -13.465 -8.572 10.157 1.00 93.88 105 GLY A CA 1
ATOM 789 C C . GLY A 1 105 ? -13.295 -8.535 11.680 1.00 93.88 105 GLY A C 1
ATOM 790 O O . GLY A 1 105 ? -14.261 -8.732 12.406 1.00 93.88 105 GLY A O 1
ATOM 791 N N . LEU A 1 106 ? -12.089 -8.234 12.171 1.00 91.25 106 LEU A N 1
ATOM 792 C CA . LEU A 1 106 ? -11.808 -8.110 13.608 1.00 91.25 106 LEU A CA 1
ATOM 793 C C . LEU A 1 106 ? -12.377 -6.831 14.236 1.00 91.25 106 LEU A C 1
ATOM 795 O O . LEU A 1 106 ? -12.566 -6.784 15.450 1.00 91.25 106 LEU A O 1
ATOM 799 N N . ARG A 1 107 ? -12.580 -5.778 13.438 1.00 88.81 107 ARG A N 1
ATOM 800 C CA . ARG A 1 107 ? -13.032 -4.460 13.911 1.00 88.81 107 ARG A CA 1
ATOM 801 C C . ARG A 1 107 ? -14.512 -4.196 13.641 1.00 88.81 107 ARG A C 1
ATOM 803 O O . ARG A 1 107 ? -15.061 -3.250 14.204 1.00 88.81 107 ARG A O 1
ATOM 810 N N . ALA A 1 108 ? -15.154 -4.996 12.793 1.00 77.94 108 ALA A N 1
ATOM 811 C CA . ALA A 1 108 ? -16.597 -4.962 12.624 1.00 77.94 108 ALA A CA 1
ATOM 812 C C . ALA A 1 108 ? -17.275 -5.397 13.938 1.00 77.94 108 ALA A C 1
ATOM 814 O O . ALA A 1 108 ? -16.839 -6.377 14.548 1.00 77.94 108 ALA A O 1
ATOM 815 N N . PRO A 1 109 ? -18.318 -4.686 14.406 1.00 67.62 109 PRO A N 1
ATOM 816 C CA . PRO A 1 109 ? -19.067 -5.138 15.569 1.00 67.62 109 PRO A CA 1
ATOM 817 C C . PRO A 1 109 ? -19.648 -6.525 15.278 1.00 67.62 109 PRO A C 1
ATOM 819 O O . PRO A 1 109 ? -20.218 -6.749 14.208 1.00 67.62 109 PRO A O 1
ATOM 822 N N . ALA A 1 110 ? -19.503 -7.454 16.227 1.00 61.16 110 ALA A N 1
ATOM 823 C CA . ALA A 1 110 ? -20.332 -8.650 16.230 1.00 61.16 110 ALA A CA 1
ATOM 824 C C . ALA A 1 110 ? -21.787 -8.171 16.337 1.00 61.16 110 ALA A C 1
ATOM 826 O O . ALA A 1 110 ? -22.123 -7.461 17.287 1.00 61.16 110 ALA A O 1
ATOM 827 N N . GLY A 1 111 ? -22.579 -8.447 15.298 1.00 49.34 111 GLY A N 1
ATOM 828 C CA . GLY A 1 111 ? -24.004 -8.117 15.260 1.00 49.34 111 GLY A CA 1
ATOM 829 C C . GLY A 1 111 ? -24.800 -8.827 16.344 1.00 49.34 111 GLY A C 1
ATOM 830 O O . GLY A 1 111 ? -24.329 -9.878 16.837 1.00 49.34 111 GLY A O 1
#

Radius of gyration: 14.26 Å; chains: 1; bounding box: 37×43×35 Å

Organism: NCBI:txid233186

pLDDT: mean 94.44, std 10.01, range [39.28, 98.81]